Protein AF-A0A6G0YYX3-F1 (afdb_monomer_lite)

InterPro domains:
  IPR003306 WIF domain [PF02019] (1-82)
  IPR003306 WIF domain [PS50814] (1-87)
  IPR038677 WIF domain superfamily [G3DSA:2.60.40.2170] (1-87)

pLDDT: mean 88.68, std 10.79, range [41.38, 96.94]

Structure (mmCIF, N/CA/C/O backbone):
data_AF-A0A6G0YYX3-F1
#
_entry.id   AF-A0A6G0YYX3-F1
#
loop_
_atom_site.group_PDB
_atom_site.id
_atom_site.type_symbol
_atom_site.label_atom_id
_atom_site.label_alt_id
_atom_site.label_comp_id
_atom_site.label_asym_id
_atom_site.label_entity_id
_atom_site.label_seq_id
_atom_site.pdbx_PDB_ins_code
_atom_site.Cartn_x
_atom_site.Cartn_y
_atom_site.Cartn_z
_atom_site.occupancy
_atom_site.B_iso_or_equiv
_atom_site.auth_seq_id
_atom_site.auth_comp_id
_atom_site.auth_asym_id
_atom_site.auth_atom_id
_atom_site.pdbx_PDB_model_num
ATOM 1 N N . MET A 1 1 ? 10.193 22.664 -8.216 1.00 41.38 1 MET A N 1
ATOM 2 C CA . MET A 1 1 ? 9.572 22.635 -6.874 1.00 41.38 1 MET A CA 1
ATOM 3 C C . MET A 1 1 ? 8.212 21.973 -7.013 1.00 41.38 1 MET A C 1
ATOM 5 O O . MET A 1 1 ? 7.388 22.499 -7.744 1.00 41.38 1 MET A O 1
ATOM 9 N N . GLY A 1 2 ? 8.012 20.795 -6.421 1.00 60.09 2 GLY A N 1
ATOM 10 C CA . GLY A 1 2 ? 6.724 20.093 -6.448 1.00 60.09 2 GLY A CA 1
ATOM 11 C C . GLY A 1 2 ? 5.915 20.424 -5.198 1.00 60.09 2 GLY A C 1
ATOM 12 O O . GLY A 1 2 ? 6.462 20.411 -4.095 1.00 60.09 2 GLY A O 1
ATOM 13 N N . LEU A 1 3 ? 4.630 20.742 -5.357 1.00 52.19 3 LEU A N 1
ATOM 14 C CA . LEU A 1 3 ? 3.717 20.893 -4.228 1.00 52.19 3 LEU A CA 1
ATOM 15 C C . LEU A 1 3 ? 3.584 19.543 -3.513 1.00 52.19 3 LEU A C 1
ATOM 17 O O . LEU A 1 3 ? 3.137 18.559 -4.097 1.00 52.19 3 LEU A O 1
ATOM 21 N N . LYS A 1 4 ? 3.964 19.496 -2.233 1.00 67.44 4 LYS A N 1
ATOM 22 C CA . LYS A 1 4 ? 3.784 18.316 -1.384 1.00 67.44 4 LYS A CA 1
ATOM 23 C C . LYS A 1 4 ? 2.326 18.243 -0.932 1.00 67.44 4 LYS A C 1
ATOM 25 O O . LYS A 1 4 ? 1.998 18.659 0.177 1.00 67.44 4 LYS A O 1
ATOM 30 N N . MET A 1 5 ? 1.455 17.751 -1.806 1.00 75.88 5 MET A N 1
ATOM 31 C CA . MET A 1 5 ? 0.056 17.484 -1.474 1.00 75.88 5 MET A CA 1
ATOM 32 C C . MET A 1 5 ? -0.110 16.021 -1.056 1.00 75.88 5 MET A C 1
ATOM 34 O O . MET A 1 5 ? 0.403 15.136 -1.743 1.00 75.88 5 MET A O 1
ATOM 38 N N . PRO A 1 6 ? -0.795 15.736 0.063 1.00 78.81 6 PRO A N 1
ATOM 39 C CA . PRO A 1 6 ? -1.155 14.367 0.392 1.00 78.81 6 PRO A CA 1
ATOM 40 C C . PRO A 1 6 ? -2.156 13.833 -0.642 1.00 78.81 6 PRO A C 1
ATOM 42 O O . PRO A 1 6 ? -3.161 14.476 -0.935 1.00 78.81 6 PRO A O 1
ATOM 45 N N . ILE A 1 7 ? -1.874 12.646 -1.176 1.00 86.38 7 ILE A N 1
ATOM 46 C CA . ILE A 1 7 ? -2.772 11.892 -2.055 1.00 86.38 7 ILE A CA 1
ATOM 47 C C . ILE A 1 7 ? -3.413 10.801 -1.193 1.00 86.38 7 ILE A C 1
ATOM 49 O O . ILE A 1 7 ? -2.706 10.003 -0.576 1.00 86.38 7 ILE A O 1
ATOM 53 N N . TYR A 1 8 ? -4.742 10.777 -1.112 1.00 90.81 8 TYR A N 1
ATOM 54 C CA . TYR A 1 8 ? -5.482 9.886 -0.217 1.00 90.81 8 TYR A CA 1
ATOM 55 C C . TYR A 1 8 ? -6.184 8.767 -0.975 1.00 90.81 8 TYR A C 1
ATOM 57 O O . TYR A 1 8 ? -7.215 8.994 -1.592 1.00 90.81 8 TYR A O 1
ATOM 65 N N . ALA A 1 9 ? -5.705 7.530 -0.871 1.00 92.38 9 ALA A N 1
ATOM 66 C CA . ALA A 1 9 ? -6.422 6.418 -1.492 1.00 92.38 9 ALA A CA 1
ATOM 67 C C . ALA A 1 9 ? -7.758 6.100 -0.795 1.00 92.38 9 ALA A C 1
ATOM 69 O O . ALA A 1 9 ? -8.771 5.839 -1.441 1.00 92.38 9 ALA A O 1
ATOM 70 N N . ILE A 1 10 ? -7.765 6.153 0.538 1.00 93.56 10 ILE A N 1
ATOM 71 C CA . ILE A 1 10 ? -8.933 5.871 1.375 1.00 93.56 10 ILE A CA 1
ATOM 72 C C . ILE A 1 10 ? -9.068 6.983 2.418 1.00 93.56 10 ILE A C 1
ATOM 74 O O . ILE A 1 10 ? -8.108 7.301 3.123 1.00 93.56 10 ILE A O 1
ATOM 78 N N . MET A 1 11 ? -10.274 7.535 2.555 1.00 92.88 11 MET A N 1
ATOM 79 C CA . MET A 1 11 ? -10.645 8.499 3.593 1.00 92.88 11 MET A CA 1
ATOM 80 C C . MET A 1 11 ? -11.906 8.027 4.308 1.00 92.88 11 MET A C 1
ATOM 82 O O . MET A 1 11 ? -12.895 7.673 3.674 1.00 92.88 11 MET A O 1
ATOM 86 N N . GLU A 1 12 ? -11.861 7.993 5.641 1.00 90.62 12 GLU A N 1
ATOM 87 C CA . GLU A 1 12 ? -12.994 7.584 6.492 1.00 90.62 12 GLU A CA 1
ATOM 88 C C . GLU A 1 12 ? -13.603 6.216 6.118 1.00 90.62 12 GLU A C 1
ATOM 90 O O . GLU A 1 12 ? -14.798 5.974 6.273 1.00 90.62 12 GLU A O 1
ATOM 95 N N . GLY A 1 13 ? -12.766 5.298 5.624 1.00 90.56 13 GLY A N 1
ATOM 96 C CA . GLY A 1 13 ? -13.193 3.966 5.184 1.00 90.56 13 GLY A CA 1
ATOM 97 C C . GLY 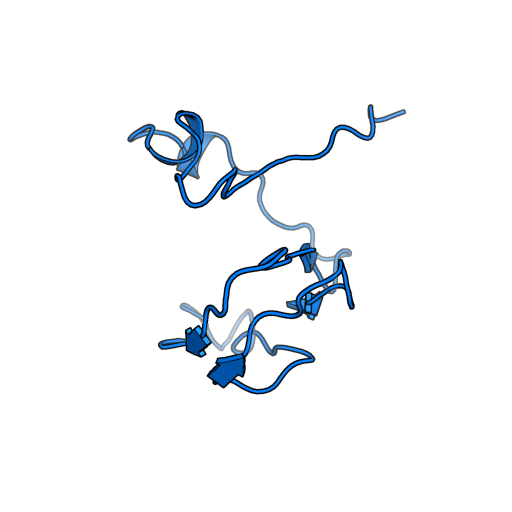A 1 13 ? -13.852 3.929 3.802 1.00 90.56 13 GLY A C 1
ATOM 98 O O . GLY A 1 13 ? -14.399 2.895 3.434 1.00 90.56 13 GLY A O 1
ATOM 99 N N . LYS A 1 14 ? -13.803 5.023 3.035 1.00 94.19 14 LYS A N 1
ATOM 100 C CA . LYS A 1 14 ? -14.275 5.095 1.647 1.00 94.19 14 LYS A CA 1
ATOM 101 C C . LYS A 1 14 ? -13.100 5.308 0.699 1.00 94.19 14 LYS A C 1
ATOM 103 O O . LYS A 1 14 ? -12.228 6.133 0.971 1.00 94.19 14 LYS A O 1
ATOM 108 N N . VAL A 1 15 ? -13.094 4.579 -0.412 1.00 94.88 15 VAL A N 1
ATOM 109 C CA . VAL A 1 15 ? -12.155 4.812 -1.519 1.00 94.88 15 VAL A CA 1
ATOM 110 C C . VAL A 1 15 ? -12.450 6.181 -2.127 1.00 94.88 15 VAL A C 1
ATOM 112 O O . VAL A 1 15 ? -13.616 6.558 -2.275 1.00 94.88 15 VAL A O 1
ATOM 115 N N . THR A 1 16 ? -11.411 6.953 -2.431 1.00 93.88 16 THR A N 1
ATOM 116 C CA . THR A 1 16 ? -11.590 8.293 -2.991 1.00 93.88 16 THR A CA 1
ATOM 117 C C . THR A 1 16 ? -12.077 8.245 -4.444 1.00 93.88 16 THR A C 1
ATOM 119 O O . THR A 1 16 ? -11.698 7.342 -5.190 1.00 93.88 16 THR A O 1
ATOM 122 N N . PRO A 1 17 ? -12.910 9.211 -4.890 1.00 92.81 17 PRO A N 1
ATOM 123 C CA . PRO A 1 17 ? -13.562 9.133 -6.200 1.00 92.81 17 PRO A CA 1
ATOM 124 C C . PRO A 1 17 ? -12.610 9.024 -7.393 1.00 92.81 17 PRO A C 1
ATOM 126 O O . PRO A 1 17 ? -12.943 8.365 -8.367 1.00 92.81 17 PRO A O 1
ATOM 129 N N . TYR A 1 18 ? -11.426 9.635 -7.317 1.00 90.12 18 TYR A N 1
ATOM 130 C CA . TYR A 1 18 ? -10.466 9.617 -8.421 1.00 90.12 18 TYR A CA 1
ATOM 131 C C . TYR A 1 18 ? -9.815 8.243 -8.631 1.00 90.12 18 TYR A C 1
ATOM 133 O O . TYR A 1 18 ? -9.425 7.940 -9.748 1.00 90.12 18 TYR A O 1
ATOM 141 N N . ILE A 1 19 ? -9.731 7.397 -7.593 1.00 91.88 19 ILE A N 1
ATOM 142 C CA . ILE A 1 19 ? -9.292 5.997 -7.742 1.00 91.88 19 ILE A CA 1
ATOM 143 C C . ILE A 1 19 ? -10.369 5.161 -8.438 1.00 91.88 19 ILE A C 1
ATOM 145 O O . ILE A 1 19 ? -10.058 4.187 -9.112 1.00 91.88 19 ILE A O 1
ATOM 149 N N . LEU A 1 20 ? -11.640 5.541 -8.287 1.00 93.00 20 LEU A N 1
ATOM 150 C CA . LEU A 1 20 ? -12.768 4.860 -8.925 1.00 93.00 20 LEU A CA 1
ATOM 151 C C . LEU A 1 20 ? -12.953 5.265 -10.398 1.00 93.00 20 LEU A C 1
ATOM 153 O O . LEU A 1 20 ? -13.845 4.735 -11.064 1.00 93.00 20 LEU A O 1
ATOM 157 N N . ASP A 1 21 ? -12.150 6.203 -10.909 1.00 93.50 21 ASP A N 1
ATOM 158 C CA . ASP A 1 21 ? -12.145 6.559 -12.325 1.00 93.50 21 ASP A CA 1
ATOM 159 C C . ASP A 1 21 ? -11.606 5.387 -13.155 1.00 93.50 21 ASP A C 1
ATOM 161 O O . ASP A 1 21 ? -10.539 4.842 -12.881 1.00 93.50 21 ASP A O 1
ATOM 165 N N . LYS A 1 22 ? -12.327 5.019 -14.217 1.00 93.69 22 LYS A N 1
ATOM 166 C CA . LYS A 1 22 ? -11.918 3.947 -15.136 1.00 93.69 22 LYS A CA 1
ATOM 167 C C . LYS A 1 22 ? -10.603 4.245 -15.856 1.00 93.69 22 LYS A C 1
ATOM 169 O O . LYS A 1 22 ? -9.960 3.317 -16.330 1.00 93.69 22 LYS A O 1
ATOM 174 N N . ASN A 1 23 ? -10.224 5.516 -15.959 1.00 93.88 23 ASN A N 1
ATOM 175 C CA . ASN A 1 23 ? -8.975 5.952 -16.573 1.00 93.88 23 ASN A CA 1
ATOM 176 C C . ASN A 1 23 ? -7.890 6.262 -15.535 1.00 93.88 23 ASN A C 1
ATOM 178 O O . ASN A 1 23 ? -6.845 6.779 -15.917 1.00 93.88 23 ASN A O 1
ATOM 182 N N . PHE A 1 24 ? -8.110 5.966 -14.246 1.00 90.44 24 PHE A N 1
ATOM 183 C CA . PHE A 1 24 ? -7.182 6.311 -13.165 1.00 90.44 24 PHE A CA 1
ATOM 184 C C . PHE A 1 24 ? -5.734 5.904 -13.465 1.00 90.44 24 PHE A C 1
ATOM 186 O O . PHE A 1 24 ? -4.820 6.710 -13.296 1.00 90.44 24 PHE A O 1
ATOM 193 N N . GLU A 1 25 ? -5.535 4.689 -13.979 1.00 89.00 25 GLU A N 1
ATOM 194 C CA . GLU A 1 25 ? -4.216 4.157 -14.335 1.00 89.00 25 GLU A CA 1
ATOM 195 C C . GLU A 1 25 ? -3.483 5.013 -15.375 1.00 89.00 25 GLU A C 1
ATOM 197 O O . GLU A 1 25 ? -2.270 5.171 -15.289 1.00 89.00 25 GLU A O 1
ATOM 202 N N . GLN A 1 26 ? -4.203 5.642 -16.311 1.00 92.38 26 GLN A N 1
ATOM 203 C CA . GLN A 1 26 ? -3.607 6.507 -17.339 1.00 92.38 26 GLN A CA 1
ATOM 204 C C . GLN A 1 26 ? -3.033 7.803 -16.751 1.00 92.38 26 GLN A C 1
ATOM 206 O O . GLN A 1 26 ? -2.232 8.476 -17.400 1.00 92.38 26 GLN A O 1
ATOM 211 N N . TYR A 1 27 ? -3.440 8.167 -15.533 1.00 88.56 27 TYR A N 1
ATOM 212 C CA . TYR A 1 27 ? -2.924 9.330 -14.815 1.00 88.56 27 TYR A CA 1
ATOM 213 C C . TYR A 1 27 ? -1.745 8.986 -13.894 1.00 88.56 27 TYR A C 1
ATOM 215 O O . TYR A 1 27 ? -1.143 9.899 -13.321 1.00 88.56 27 TYR A O 1
ATOM 223 N N . LEU A 1 28 ? -1.410 7.700 -13.729 1.00 88.19 28 LEU A N 1
ATOM 224 C CA . LEU A 1 28 ? -0.295 7.278 -12.889 1.00 88.19 28 LEU A CA 1
ATOM 225 C C . LEU A 1 28 ? 1.036 7.406 -13.644 1.00 88.19 28 LEU A C 1
ATOM 227 O O . LEU A 1 28 ? 1.173 6.893 -14.754 1.00 88.19 28 LEU A O 1
ATOM 231 N N . PRO A 1 29 ? 2.046 8.069 -13.054 1.00 89.81 29 PRO A N 1
ATOM 232 C CA . PRO A 1 29 ? 3.377 8.079 -13.632 1.00 89.81 29 PRO A CA 1
ATOM 233 C C . PRO A 1 29 ? 4.048 6.713 -13.450 1.00 89.81 29 PRO A C 1
ATOM 235 O O . PRO A 1 29 ? 3.834 6.023 -12.452 1.00 89.81 29 PRO A O 1
ATOM 238 N N . VAL A 1 30 ? 4.939 6.369 -14.379 1.00 91.12 30 VAL A N 1
ATOM 239 C CA . VAL A 1 30 ? 5.875 5.253 -14.199 1.00 91.12 30 VAL A CA 1
ATOM 240 C C . VAL A 1 30 ? 6.843 5.600 -13.066 1.00 91.12 30 VAL A C 1
ATOM 242 O O . VAL A 1 30 ? 7.356 6.720 -13.015 1.00 91.12 30 VAL A O 1
ATOM 245 N N . ILE A 1 31 ? 7.093 4.649 -12.160 1.00 89.56 31 ILE A N 1
ATOM 246 C CA . ILE A 1 31 ? 8.069 4.819 -11.077 1.00 89.56 31 ILE A CA 1
ATOM 247 C C . ILE A 1 31 ? 9.474 4.908 -11.701 1.00 89.56 31 ILE A C 1
ATOM 249 O O . ILE A 1 31 ? 9.891 3.963 -12.372 1.00 89.56 31 ILE A O 1
ATOM 253 N N . PRO A 1 32 ? 10.209 6.018 -11.513 1.00 91.31 32 PRO A N 1
ATOM 254 C CA . PRO A 1 32 ? 11.557 6.160 -12.060 1.00 91.31 32 PRO A CA 1
ATOM 255 C C . PRO A 1 32 ? 12.555 5.195 -11.406 1.00 91.31 32 PRO A C 1
ATOM 257 O O . PRO A 1 32 ? 12.438 4.895 -10.220 1.00 91.31 32 PRO A O 1
ATOM 260 N N . SER A 1 33 ? 13.583 4.766 -12.147 1.00 89.75 33 SER A N 1
ATOM 261 C CA . SER A 1 33 ? 14.585 3.786 -11.683 1.00 89.75 33 SER A CA 1
ATOM 262 C C . SER A 1 33 ? 15.391 4.224 -10.453 1.00 89.75 33 SER A C 1
ATOM 264 O O . SER A 1 33 ? 15.900 3.392 -9.707 1.00 89.75 33 SER A O 1
ATOM 266 N N . GLU A 1 34 ? 15.513 5.531 -10.227 1.00 91.56 34 GLU A N 1
ATOM 267 C CA . GLU A 1 34 ? 16.167 6.113 -9.056 1.00 91.56 34 GLU A CA 1
ATOM 268 C C . GLU A 1 34 ? 15.316 6.018 -7.776 1.00 91.56 34 GLU A C 1
ATOM 270 O O . GLU A 1 34 ? 15.829 6.223 -6.672 1.00 91.56 34 GLU A O 1
ATOM 275 N N . VAL A 1 35 ? 14.020 5.711 -7.901 1.00 89.38 35 VAL A N 1
ATOM 276 C CA . VAL A 1 35 ? 13.096 5.555 -6.775 1.00 89.38 35 VAL A CA 1
ATOM 277 C C . VAL A 1 35 ? 13.045 4.085 -6.368 1.00 89.38 35 VAL A C 1
ATOM 279 O O . VAL A 1 35 ? 12.287 3.298 -6.916 1.00 89.38 35 VAL A O 1
ATOM 282 N N . GLY A 1 36 ? 13.839 3.721 -5.360 1.00 88.44 36 GLY A N 1
ATOM 283 C CA . GLY A 1 36 ? 13.910 2.339 -4.872 1.00 88.44 36 GLY A CA 1
ATOM 284 C C . GLY A 1 36 ? 12.781 1.907 -3.929 1.00 88.44 36 GLY A C 1
ATOM 285 O O . GLY A 1 36 ? 12.744 0.742 -3.560 1.00 88.44 36 GLY A O 1
ATOM 286 N N . TYR A 1 37 ? 11.921 2.827 -3.476 1.00 89.44 37 TYR A N 1
ATOM 287 C CA . TYR A 1 37 ? 10.769 2.493 -2.632 1.00 89.44 37 TYR A CA 1
ATOM 288 C C . TYR A 1 37 ? 9.685 3.574 -2.641 1.00 89.44 37 TYR A C 1
ATOM 290 O O . TYR A 1 37 ? 9.971 4.770 -2.795 1.00 89.44 37 TYR A O 1
ATOM 298 N N . VAL A 1 38 ? 8.440 3.172 -2.374 1.00 88.69 38 VAL A N 1
ATOM 299 C CA . VAL A 1 38 ? 7.294 4.086 -2.214 1.00 88.69 38 VAL A CA 1
ATOM 300 C C . VAL A 1 38 ? 6.739 4.014 -0.798 1.00 88.69 38 VAL A C 1
ATOM 302 O O . VAL A 1 38 ? 6.589 2.945 -0.224 1.00 88.69 38 VAL A O 1
ATOM 305 N N . ASN A 1 39 ? 6.405 5.175 -0.231 1.00 89.19 39 ASN A N 1
ATOM 306 C CA . ASN A 1 39 ? 5.934 5.295 1.144 1.00 89.19 39 ASN A CA 1
ATOM 307 C C . ASN A 1 39 ? 4.421 5.480 1.230 1.00 89.19 39 ASN A C 1
ATOM 309 O O . ASN A 1 39 ? 3.907 6.509 0.788 1.00 89.19 39 ASN A O 1
ATOM 313 N N . PHE A 1 40 ? 3.736 4.587 1.941 1.00 91.31 40 PHE A N 1
ATOM 314 C CA . PHE A 1 40 ? 2.320 4.751 2.282 1.00 91.31 40 PHE A CA 1
ATOM 315 C C . PHE A 1 40 ? 2.132 4.983 3.776 1.00 91.31 40 PHE A C 1
ATOM 317 O O . PHE A 1 40 ? 2.812 4.386 4.602 1.00 91.31 40 PHE A O 1
ATOM 324 N N . THR A 1 41 ? 1.198 5.858 4.143 1.00 91.56 41 THR A N 1
ATOM 325 C CA . THR A 1 41 ? 0.803 6.082 5.540 1.00 91.56 41 THR A CA 1
ATOM 326 C C . THR A 1 41 ? -0.662 5.717 5.710 1.00 91.56 41 THR A C 1
ATOM 328 O O . THR A 1 41 ? -1.498 6.114 4.904 1.00 91.56 41 THR A O 1
ATOM 331 N N . TRP A 1 42 ? -0.977 4.996 6.781 1.00 93.38 42 TRP A N 1
ATOM 332 C CA . TRP A 1 42 ? -2.330 4.527 7.077 1.00 93.38 42 TRP A CA 1
ATOM 333 C C . TRP A 1 42 ? -2.655 4.588 8.571 1.00 93.38 42 TRP A C 1
ATOM 335 O O . TRP A 1 42 ? -1.762 4.650 9.423 1.00 93.38 42 TRP A O 1
ATOM 345 N N . MET A 1 43 ? -3.950 4.577 8.891 1.00 94.19 43 MET A N 1
ATOM 346 C CA . MET A 1 43 ? -4.445 4.450 10.260 1.00 94.19 43 MET A CA 1
ATOM 347 C C . MET A 1 43 ? -5.901 3.977 10.303 1.00 94.19 43 MET A C 1
ATOM 349 O O . MET A 1 43 ? -6.665 4.198 9.369 1.00 94.19 43 MET A O 1
ATOM 353 N N . SER A 1 44 ? -6.295 3.376 11.425 1.00 94.00 44 SER A N 1
ATOM 354 C CA . SER A 1 44 ? -7.663 2.909 11.692 1.00 94.00 44 SER A CA 1
ATOM 355 C C . SER A 1 44 ? -8.455 3.810 12.652 1.00 94.00 44 SER A C 1
ATOM 357 O O . SER A 1 44 ? -9.656 3.610 12.860 1.00 94.00 44 SER A O 1
ATOM 359 N N . GLY A 1 45 ? -7.802 4.821 13.238 1.00 92.00 45 GLY A N 1
ATOM 360 C CA . GLY A 1 45 ? -8.403 5.687 14.248 1.00 92.00 45 GLY A CA 1
ATOM 361 C C . GLY A 1 45 ? -8.850 4.884 15.470 1.00 92.00 45 GLY A C 1
ATOM 362 O O . GLY A 1 45 ? -8.062 4.167 16.088 1.00 92.00 45 GLY A O 1
ATOM 363 N N . ASN A 1 46 ? -10.132 4.996 15.819 1.00 92.00 46 ASN A N 1
ATOM 364 C CA . ASN A 1 46 ? -10.707 4.310 16.981 1.00 92.00 46 ASN A CA 1
ATOM 365 C C . ASN A 1 46 ? -11.232 2.901 16.667 1.00 92.00 46 ASN A C 1
ATOM 367 O O . ASN A 1 46 ? -11.510 2.139 17.594 1.00 92.00 46 ASN A O 1
ATOM 3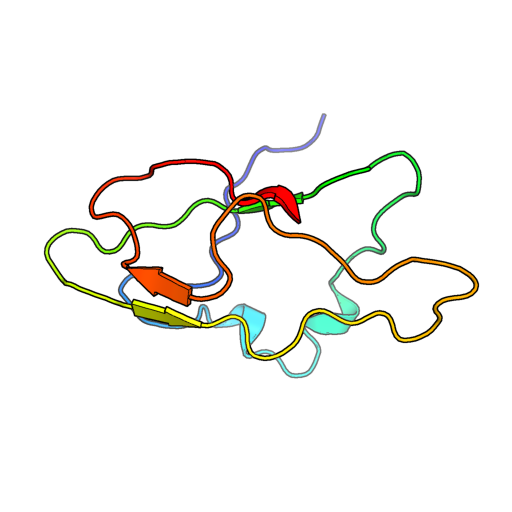71 N N . LYS A 1 47 ? -11.365 2.547 15.383 1.00 92.44 47 LYS A N 1
ATOM 372 C CA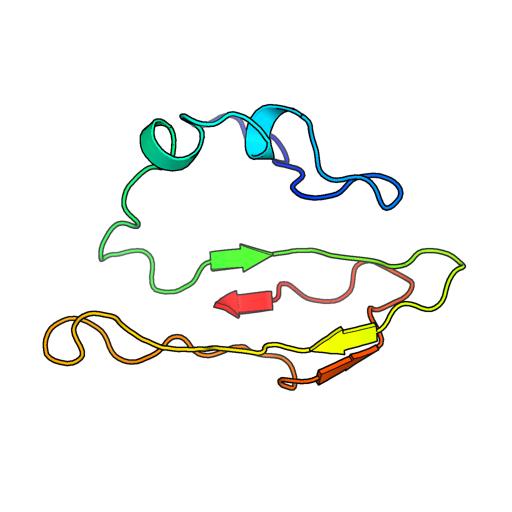 . LYS A 1 47 ? -11.863 1.237 14.949 1.00 92.44 47 LYS A CA 1
ATOM 373 C C . LYS A 1 47 ? -10.712 0.249 14.776 1.00 92.44 47 LYS A C 1
ATOM 375 O O . LYS A 1 47 ? -9.550 0.629 14.679 1.00 92.44 47 LYS A O 1
ATOM 380 N N . ASN A 1 48 ? -11.039 -1.039 14.764 1.00 94.38 48 ASN A N 1
ATOM 381 C CA . ASN A 1 48 ? -10.083 -2.088 14.434 1.00 94.38 48 ASN A CA 1
ATOM 382 C C . ASN A 1 48 ? -10.328 -2.517 12.988 1.00 94.38 48 ASN A C 1
ATOM 384 O O . ASN A 1 48 ? -11.423 -2.969 12.670 1.00 94.38 48 ASN A O 1
ATOM 388 N N . TYR A 1 49 ? -9.301 -2.392 12.154 1.00 95.38 49 TYR A N 1
ATOM 389 C CA . TYR A 1 49 ? -9.276 -2.938 10.802 1.00 95.38 49 TYR A CA 1
ATOM 390 C C . TYR A 1 49 ? -8.068 -3.855 10.665 1.00 95.38 49 TYR A C 1
ATOM 392 O O . TYR A 1 49 ? -7.042 -3.638 11.322 1.00 95.38 49 TYR A O 1
ATOM 400 N N . PHE A 1 50 ? -8.208 -4.863 9.818 1.00 95.75 50 PHE A N 1
ATOM 401 C CA . PHE A 1 50 ? -7.161 -5.818 9.500 1.00 95.75 50 PHE A CA 1
ATOM 402 C C . PHE A 1 50 ? -6.862 -5.732 8.009 1.00 95.75 50 PHE A C 1
ATOM 404 O O . PHE A 1 50 ? -7.741 -5.376 7.226 1.00 95.75 50 PHE A O 1
ATOM 411 N N . TYR A 1 51 ? -5.616 -5.993 7.649 1.00 95.00 51 TYR A N 1
ATOM 412 C CA . TYR A 1 51 ? -5.145 -6.011 6.275 1.00 95.00 51 TYR A CA 1
ATOM 413 C C . TYR A 1 51 ? -4.555 -7.382 5.963 1.00 95.00 51 TYR A C 1
ATOM 415 O O . TYR A 1 51 ? -4.110 -8.092 6.869 1.00 95.00 51 TYR A O 1
ATOM 423 N N . MET A 1 52 ? -4.539 -7.704 4.677 1.00 96.94 52 MET A N 1
ATOM 424 C CA . MET A 1 52 ? -3.880 -8.864 4.103 1.00 96.94 52 MET A CA 1
ATOM 425 C C . MET A 1 52 ? -3.388 -8.462 2.710 1.00 96.94 52 MET A C 1
ATOM 427 O O . MET A 1 52 ? -4.126 -7.835 1.952 1.00 96.94 52 MET A O 1
ATOM 431 N N . PHE A 1 53 ? -2.124 -8.738 2.420 1.00 95.69 53 PHE A N 1
ATOM 432 C CA . PHE A 1 53 ? -1.521 -8.594 1.105 1.00 95.69 53 PHE A CA 1
ATOM 433 C C . PHE A 1 53 ? -1.695 -9.921 0.374 1.00 95.69 53 PHE A C 1
ATOM 435 O O . PHE A 1 53 ? -0.958 -10.871 0.630 1.00 95.69 53 PHE A O 1
ATOM 442 N N . ASP A 1 54 ? -2.689 -9.979 -0.510 1.00 95.81 54 ASP A N 1
ATOM 443 C CA . ASP A 1 54 ? -3.049 -11.210 -1.223 1.00 95.81 54 ASP A CA 1
ATOM 444 C C . ASP A 1 54 ? -2.026 -11.576 -2.304 1.00 95.81 54 ASP A C 1
ATOM 446 O O . ASP A 1 54 ? -1.813 -12.748 -2.608 1.00 95.81 54 ASP A O 1
ATOM 450 N N . THR A 1 55 ? -1.394 -10.575 -2.918 1.00 95.00 55 THR A N 1
ATOM 451 C CA . THR A 1 55 ? -0.424 -10.767 -3.999 1.00 95.00 55 THR A CA 1
ATOM 452 C C . THR A 1 55 ? 0.669 -9.713 -3.915 1.00 95.00 55 THR A C 1
ATOM 454 O O . THR A 1 55 ? 0.396 -8.519 -3.805 1.00 95.00 55 THR A O 1
ATOM 457 N N . LEU A 1 56 ? 1.913 -10.178 -3.970 1.00 94.94 56 LEU A N 1
ATOM 458 C CA . LEU A 1 56 ? 3.115 -9.378 -4.164 1.00 94.94 56 LEU A CA 1
ATOM 459 C C . LEU A 1 56 ? 3.899 -10.083 -5.265 1.00 94.94 56 LEU A C 1
ATOM 461 O O . LEU A 1 56 ? 4.587 -11.067 -5.004 1.00 94.94 56 LEU A O 1
ATOM 465 N N . ASP A 1 57 ? 3.703 -9.642 -6.502 1.00 95.69 57 ASP A N 1
ATOM 466 C CA . ASP A 1 57 ? 4.316 -10.264 -7.669 1.00 95.69 57 ASP A CA 1
ATOM 467 C C . ASP A 1 57 ? 4.812 -9.203 -8.646 1.00 95.69 57 ASP A C 1
ATOM 469 O O . ASP A 1 57 ? 4.416 -8.037 -8.573 1.00 95.69 57 ASP A O 1
ATOM 473 N N . SER A 1 58 ? 5.703 -9.627 -9.531 1.00 95.12 58 SER A N 1
ATOM 474 C CA . SER A 1 58 ? 6.163 -8.833 -10.661 1.00 95.12 58 SER A CA 1
ATOM 475 C C . SER A 1 58 ? 5.747 -9.518 -11.952 1.00 95.12 58 SER A C 1
ATOM 477 O O . SER A 1 58 ? 5.970 -10.722 -12.111 1.00 95.12 58 SER A O 1
ATOM 479 N N . ASP A 1 59 ? 5.180 -8.737 -12.871 1.00 94.19 59 ASP A N 1
ATOM 480 C CA . ASP A 1 59 ? 4.746 -9.220 -14.182 1.00 94.19 59 ASP A CA 1
ATOM 481 C C . ASP A 1 59 ? 5.932 -9.699 -15.039 1.00 94.19 59 ASP A C 1
ATOM 48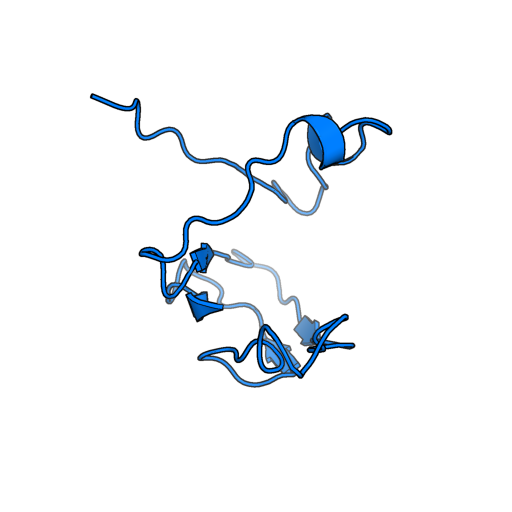3 O O . ASP A 1 59 ? 5.798 -10.667 -15.789 1.00 94.19 59 ASP A O 1
ATOM 487 N N . ASP A 1 60 ? 7.109 -9.070 -14.902 1.00 95.38 60 ASP A N 1
ATOM 488 C CA . ASP A 1 60 ? 8.354 -9.498 -15.555 1.00 95.38 60 ASP A CA 1
ATOM 489 C C . ASP A 1 60 ? 9.526 -9.551 -14.565 1.00 95.38 60 ASP A C 1
ATOM 491 O O . ASP A 1 60 ? 10.191 -8.555 -14.262 1.00 95.38 60 ASP A O 1
ATOM 495 N N . LYS A 1 61 ? 9.818 -10.770 -14.103 1.00 94.06 61 LYS A N 1
ATOM 496 C CA . LYS A 1 61 ? 10.874 -11.065 -13.122 1.00 94.06 61 LYS A CA 1
ATOM 497 C C . LYS A 1 61 ? 12.288 -10.924 -13.678 1.00 94.06 61 LYS A C 1
ATOM 499 O O . LYS A 1 61 ? 13.238 -10.919 -12.906 1.00 94.06 61 LYS A O 1
ATOM 504 N N . ASN A 1 62 ? 12.448 -10.792 -14.996 1.00 95.38 62 ASN A N 1
ATOM 505 C CA . ASN A 1 62 ? 13.757 -10.502 -15.584 1.00 95.38 62 ASN A CA 1
ATOM 506 C C . ASN A 1 62 ? 14.107 -9.011 -15.486 1.00 95.38 62 ASN A C 1
ATOM 508 O O . ASN A 1 62 ? 15.271 -8.647 -15.652 1.00 95.38 62 ASN A O 1
ATOM 512 N N . ILE A 1 63 ? 13.106 -8.155 -15.249 1.00 92.19 63 ILE A N 1
ATOM 513 C CA . ILE A 1 63 ? 13.259 -6.701 -15.157 1.00 92.19 63 ILE A CA 1
ATOM 514 C C . ILE A 1 63 ? 13.189 -6.247 -13.698 1.00 92.19 63 ILE A C 1
ATOM 516 O O . ILE A 1 63 ? 14.028 -5.458 -13.262 1.00 92.19 63 ILE A O 1
ATOM 520 N N . LEU A 1 64 ? 12.196 -6.731 -12.948 1.00 90.75 64 LEU A N 1
ATOM 521 C CA . LEU A 1 64 ? 11.957 -6.327 -11.566 1.00 90.75 64 LEU A CA 1
ATOM 522 C C . LEU A 1 64 ? 11.559 -7.541 -10.729 1.00 90.75 64 LEU A C 1
ATOM 524 O O . LEU A 1 64 ? 10.648 -8.279 -11.091 1.00 90.75 64 LEU A O 1
ATOM 528 N N . GLU A 1 65 ? 12.219 -7.738 -9.594 1.00 93.25 65 GLU A N 1
ATOM 529 C CA . GLU A 1 65 ? 11.812 -8.754 -8.620 1.00 93.25 65 GLU A CA 1
ATOM 530 C C . GLU A 1 65 ? 10.441 -8.408 -8.008 1.00 93.25 65 GLU A C 1
ATOM 532 O O . GLU A 1 65 ? 10.062 -7.233 -7.974 1.00 93.25 65 GLU A O 1
ATOM 537 N N . PRO A 1 66 ? 9.684 -9.392 -7.490 1.00 95.00 66 PRO A N 1
ATOM 538 C CA . PRO A 1 66 ? 8.457 -9.121 -6.751 1.00 95.00 66 PRO A CA 1
ATOM 539 C C . PRO A 1 66 ? 8.657 -8.057 -5.655 1.00 95.00 66 PRO A C 1
ATOM 541 O O . PRO A 1 66 ? 9.661 -8.099 -4.933 1.00 95.00 66 PRO A O 1
ATOM 544 N N . PRO A 1 67 ? 7.711 -7.114 -5.492 1.00 93.44 67 PRO A N 1
ATOM 545 C CA . PRO A 1 67 ? 7.830 -6.060 -4.496 1.00 93.44 67 PRO A CA 1
ATOM 546 C C . PRO A 1 67 ? 7.826 -6.644 -3.081 1.00 93.44 67 PRO A C 1
ATOM 548 O O . PRO A 1 67 ? 7.198 -7.668 -2.801 1.00 93.44 67 PRO A O 1
ATOM 551 N N . THR A 1 68 ? 8.495 -5.958 -2.158 1.00 93.81 68 THR A N 1
ATOM 552 C CA . THR A 1 68 ? 8.557 -6.369 -0.749 1.00 93.81 68 THR A CA 1
ATOM 553 C C . THR A 1 68 ? 7.887 -5.325 0.126 1.00 93.81 68 THR A C 1
ATOM 555 O O . THR A 1 68 ? 7.835 -4.159 -0.233 1.00 93.81 68 THR A O 1
ATOM 558 N N . VAL A 1 69 ? 7.372 -5.725 1.289 1.00 93.56 69 VAL A N 1
ATOM 559 C CA . VAL A 1 69 ? 6.797 -4.786 2.259 1.00 93.56 69 VAL A CA 1
ATOM 560 C C . VAL A 1 69 ? 7.570 -4.814 3.570 1.00 93.56 69 VAL A C 1
ATOM 562 O O . VAL A 1 69 ? 8.016 -5.861 4.031 1.00 93.56 69 VAL A O 1
ATOM 565 N N . THR A 1 70 ? 7.699 -3.657 4.220 1.00 91.88 70 THR A N 1
ATOM 566 C CA . THR A 1 70 ? 8.373 -3.548 5.532 1.00 91.88 70 THR A CA 1
ATOM 567 C C . THR A 1 70 ? 7.524 -4.019 6.715 1.00 91.88 70 THR A C 1
ATOM 569 O O . THR A 1 70 ? 8.006 -4.079 7.848 1.00 91.88 70 THR A O 1
ATOM 572 N N . VAL A 1 71 ? 6.250 -4.332 6.478 1.00 91.44 71 VAL A N 1
ATOM 573 C CA . VAL A 1 71 ? 5.313 -4.875 7.468 1.00 91.44 71 VAL A CA 1
ATOM 574 C C . VAL A 1 71 ? 5.064 -6.359 7.198 1.00 91.44 71 VAL A C 1
ATOM 576 O O . VAL A 1 71 ? 5.466 -6.889 6.171 1.00 91.44 71 VAL A O 1
ATOM 579 N N . LYS A 1 72 ? 4.399 -7.053 8.125 1.00 94.12 72 LYS A N 1
ATOM 580 C CA . LYS A 1 72 ? 3.906 -8.411 7.850 1.00 94.12 72 LYS A CA 1
ATOM 581 C C . LYS A 1 72 ? 2.933 -8.386 6.667 1.00 94.12 72 LYS A C 1
ATOM 583 O O . LYS A 1 72 ? 2.351 -7.347 6.387 1.00 94.12 72 LYS A O 1
ATOM 588 N N . THR A 1 73 ? 2.733 -9.518 6.001 1.00 95.00 73 THR A N 1
ATOM 589 C CA . THR A 1 73 ? 1.768 -9.633 4.895 1.00 95.00 73 THR A CA 1
ATOM 590 C C . THR A 1 73 ? 0.321 -9.551 5.371 1.00 95.00 73 THR A C 1
ATOM 592 O O . THR A 1 73 ? -0.561 -9.205 4.603 1.00 95.00 73 THR A O 1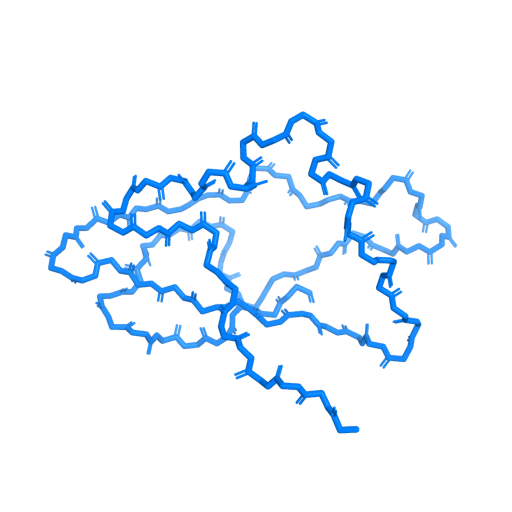
ATOM 595 N N . ASP A 1 74 ? 0.058 -9.800 6.646 1.00 96.69 74 ASP A N 1
ATOM 596 C CA . ASP A 1 74 ? -1.243 -9.614 7.266 1.00 96.69 74 ASP A CA 1
ATOM 597 C C . ASP A 1 74 ? -1.096 -9.020 8.668 1.00 96.69 74 ASP A C 1
ATOM 599 O O . ASP A 1 74 ? -0.046 -9.083 9.322 1.00 96.69 74 ASP A O 1
ATOM 603 N N . GLY A 1 75 ? -2.173 -8.415 9.149 1.00 95.62 75 GLY A N 1
ATOM 604 C CA . GLY A 1 75 ? -2.228 -7.964 10.524 1.00 95.62 75 GLY A CA 1
ATOM 605 C C . GLY A 1 75 ? -3.221 -6.846 10.742 1.00 95.62 75 GLY A C 1
ATOM 606 O O . GLY A 1 75 ? -4.186 -6.659 10.010 1.00 95.62 75 GLY A O 1
ATOM 607 N N . LYS A 1 76 ? -2.998 -6.091 11.814 1.00 95.50 76 LYS A N 1
ATOM 608 C CA . LYS A 1 76 ? -3.904 -5.033 12.252 1.00 95.50 76 LYS A CA 1
ATOM 609 C C . LYS A 1 76 ? -3.404 -3.661 11.814 1.00 95.50 76 LYS A C 1
ATOM 611 O O . LYS A 1 76 ? -2.260 -3.304 12.096 1.00 95.50 76 LYS A O 1
ATOM 616 N N . ILE A 1 77 ? -4.286 -2.856 11.223 1.00 94.56 77 ILE A N 1
ATOM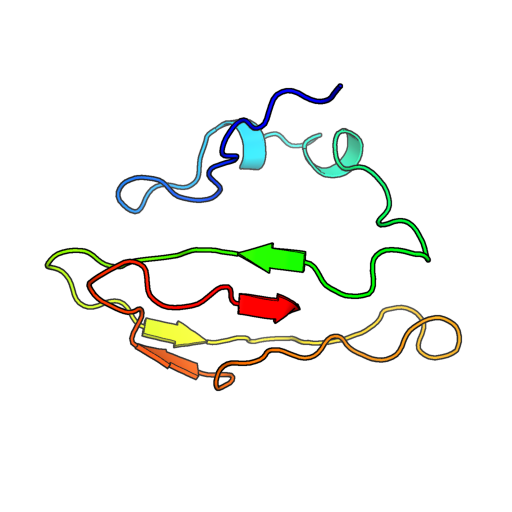 617 C CA . ILE A 1 77 ? -3.990 -1.463 10.870 1.00 94.56 77 ILE A CA 1
ATOM 618 C C . ILE A 1 77 ? -3.789 -0.644 12.159 1.00 94.56 77 ILE A C 1
ATOM 620 O O . ILE A 1 77 ? -4.640 -0.691 13.061 1.00 94.56 77 ILE A O 1
ATOM 624 N N . PRO A 1 78 ? -2.697 0.134 12.277 1.00 94.31 78 PRO A N 1
ATOM 625 C CA . PRO A 1 78 ? -2.390 0.879 13.490 1.00 94.31 78 PRO A CA 1
ATOM 626 C C . PRO A 1 78 ? -3.427 1.977 13.768 1.00 94.31 78 PRO A C 1
ATOM 628 O O . PRO A 1 78 ? -3.908 2.653 12.865 1.00 94.31 78 PRO A O 1
ATOM 631 N N . LYS A 1 79 ? -3.759 2.195 15.047 1.00 93.19 79 LYS A N 1
ATOM 632 C CA . LYS A 1 79 ? -4.756 3.209 15.456 1.00 93.19 79 LYS A CA 1
ATOM 633 C C . LYS A 1 79 ? -4.322 4.646 15.166 1.00 93.19 79 LYS A C 1
ATOM 635 O O . LYS A 1 79 ? -5.147 5.513 14.904 1.00 93.19 79 LYS A O 1
ATOM 640 N N . ARG A 1 80 ? -3.018 4.901 15.243 1.00 91.19 80 ARG A N 1
ATOM 641 C CA . ARG A 1 80 ? -2.385 6.183 14.919 1.00 91.19 80 ARG A CA 1
ATOM 642 C C . ARG A 1 80 ? -1.506 5.994 13.687 1.00 91.19 80 ARG A C 1
ATOM 644 O O . ARG A 1 80 ? -1.066 4.863 13.479 1.00 91.19 80 ARG A O 1
ATOM 651 N N . PRO A 1 81 ? -1.192 7.064 12.939 1.00 85.62 81 PRO A N 1
ATOM 652 C CA . PRO A 1 81 ? -0.231 6.996 11.847 1.00 85.62 81 PRO A CA 1
ATOM 653 C C . PRO A 1 81 ? 1.095 6.431 12.371 1.00 85.62 81 PRO A C 1
ATOM 655 O O . PRO A 1 81 ? 1.827 7.102 13.099 1.00 85.62 81 PRO A O 1
ATOM 658 N N . LYS A 1 82 ? 1.368 5.160 12.078 1.00 66.94 82 LYS A N 1
ATOM 659 C CA . LYS A 1 82 ? 2.626 4.492 12.413 1.00 66.94 82 LYS A CA 1
ATOM 660 C C . LYS A 1 82 ? 3.205 3.943 11.129 1.00 66.94 82 LYS A C 1
ATOM 662 O O . LYS A 1 82 ? 2.606 3.055 10.536 1.00 66.94 82 LYS A O 1
ATOM 667 N N . GLY A 1 83 ? 4.397 4.432 10.808 1.00 58.00 83 GLY A N 1
ATOM 668 C CA . GLY A 1 83 ? 5.273 3.831 9.818 1.00 58.00 83 GLY A CA 1
ATOM 669 C C . GLY A 1 83 ? 4.825 4.096 8.392 1.00 58.00 83 GLY A C 1
ATOM 670 O O . GLY A 1 83 ? 3.657 3.965 8.038 1.00 58.00 83 GLY A O 1
ATOM 671 N N . LYS A 1 84 ? 5.794 4.482 7.576 1.00 59.16 84 LYS A N 1
ATOM 672 C CA . LYS A 1 84 ? 5.668 4.414 6.135 1.00 59.16 84 LYS A CA 1
ATOM 673 C C . LYS A 1 84 ? 5.749 2.930 5.771 1.00 59.16 84 LYS A C 1
ATOM 675 O O . LYS A 1 84 ? 6.723 2.283 6.147 1.00 59.16 84 LYS A O 1
ATOM 680 N N . ILE A 1 85 ? 4.737 2.376 5.116 1.00 66.44 85 ILE A N 1
ATOM 681 C CA . ILE A 1 85 ? 4.898 1.090 4.431 1.00 66.44 85 ILE A CA 1
ATOM 682 C C . ILE A 1 85 ? 5.796 1.393 3.243 1.00 66.44 85 ILE A C 1
ATOM 684 O O . ILE A 1 85 ? 5.434 2.262 2.447 1.00 66.44 85 ILE A O 1
ATOM 688 N N . HIS A 1 86 ? 6.966 0.763 3.191 1.00 73.69 86 HIS A N 1
ATOM 689 C CA . HIS A 1 86 ? 7.810 0.823 2.007 1.00 73.69 86 HIS A CA 1
ATOM 690 C C . HIS A 1 86 ? 7.417 -0.372 1.149 1.00 73.69 86 HIS A C 1
ATOM 692 O O . HIS A 1 86 ? 7.423 -1.490 1.669 1.00 73.69 86 HIS A O 1
ATOM 698 N N . PHE A 1 87 ? 7.019 -0.090 -0.085 1.00 68.31 87 PHE A N 1
ATOM 699 C CA . PHE A 1 87 ? 6.958 -1.055 -1.179 1.00 68.31 87 PHE A CA 1
ATOM 700 C C . PHE A 1 87 ? 8.236 -0.936 -1.995 1.00 68.31 87 PHE A C 1
ATOM 702 O O . PHE A 1 87 ? 8.690 0.232 -2.113 1.00 68.31 87 PHE A O 1
#

Foldseek 3Di:
DDPPDDDDQDDPNDGDVLVVDPCSVVPDDDDDPVDPWDWDWDADAPDKDKAAQPDFADPDCVVDGGDDWPDPRIDIGHNDGDGTTID

Organism: Aphis craccivora (NCBI:txid307492)

Radius of gyration: 14.86 Å; chains: 1; bounding box: 30×34×34 Å

Secondary structure (DSSP, 8-state):
----PPP-SEETTEE-TTTT-TTGGGGPPPPPTT----EE----TTS--EEE------S-TTT-PPP--SS-SEEEPPSS---PEE-

Sequence (87 aa):
MGLKMPIYAIMEGKVTPYILDKNFEQYLPVIPSEVGYVNFTWMSGNKNYFYMFDTLDSDDKNILEPPTVTVKTDGKIPKRPKGKIHF